Protein AF-A0A2P5X5K8-F1 (afdb_monomer)

InterPro domains:
  IPR001077 O-methyltransferase, C-terminal domain [PF00891] (10-121)
  IPR016461 O-methyltransferase-like [PS51683] (1-124)
  IPR016461 O-methyltransferase-like [PTHR11746] (10-119)
  IPR029063 S-adenosyl-L-methionine-dependent methyltransferase superfamily [G3DSA:3.40.50.150] (10-120)
  IPR029063 S-adenosyl-L-methionine-dependent methyltransferase superfamily [SSF53335] (12-121)

Radius of gyration: 16.13 Å; Cα contacts (8 Å, |Δi|>4): 172; chains: 1; bounding box: 40×28×40 Å

Organism: Gossypium barbadense (NCBI:txid3634)

Nearest PDB structures (foldseek):
  5xoh-assembly1_A-2  TM=8.982E-01  e=1.519E-10  Kitagawia praeruptora
  6i72-assembly1_A  TM=9.078E-01  e=1.943E-10  Fragaria x ananassa
  5cvv-assembly1_B  TM=8.633E-01  e=8.009E-10  Clarkia breweri
  6i5z-assembly2_B  TM=8.939E-01  e=1.740E-08  Papaver somniferum
  1zg3-assembly1_A  TM=7.183E-01  e=7.262E-06  Medicago truncatula

Mean predicted aligned error: 6.7 Å

Secondary structure (DSSP, 8-state):
-EEEEES-HHHHHHHHHH-TTSEEEEEE-HHHHHTPPP-TTEEEEE--TTT-----SEEEESS-S---TTPEEEE--PBPPSS--SSHHHHHHHHHHHHHHHHSTT---B-HHHHHHHHHTT--

pLDDT: mean 82.04, std 10.39, range [49.5, 94.31]

Sequence (124 aa):
MNILQNSNRATFRMIVSKYPTIKGINFDLPHVIENAPTYPGVEHVGGYMFSSVPKRDSIFMKCYEDVPDNGKMIVADSILPDYTDPSLATKVVGLFDCTLWATNHGRKERTEKEFEALATRFEP

Solvent-accessible surface area (backbone atoms only — not comparable to full-atom values): 7518 Å² total; per-residue (Å²): 102,36,40,36,37,52,81,66,66,66,65,50,50,52,51,34,68,76,38,75,81,33,43,33,34,46,41,39,46,49,79,61,44,75,74,50,84,87,53,88,60,49,46,77,44,60,47,50,69,95,79,54,69,86,91,47,54,23,39,44,34,80,68,87,89,83,71,49,101,87,24,48,72,46,74,75,76,78,66,40,68,98,64,92,58,94,49,68,68,53,50,51,49,53,50,51,28,56,48,33,49,74,75,35,85,95,45,67,67,38,35,66,69,57,50,53,54,56,60,56,71,75,57,133

Foldseek 3Di:
DEEEEEDDPPVQLVVCVVPVVYAYEDEYAPVVQVPDDDDPSYDYDHDDVVVHDDDDQEYEYCDADDDHPNHHYHHDDQAQDPDDDPDPSNVVQVVVQVVCVVPPPPDGHYHPVVVVVSVVVPDD

Structure (mmCIF, N/CA/C/O backbone):
data_AF-A0A2P5X5K8-F1
#
_entry.id   AF-A0A2P5X5K8-F1
#
loop_
_atom_site.group_PDB
_atom_site.id
_atom_site.type_symbol
_atom_site.label_atom_id
_atom_site.label_alt_id
_atom_site.label_comp_id
_atom_site.label_asym_id
_atom_site.label_entity_id
_atom_site.label_seq_id
_atom_site.pdbx_PDB_ins_code
_atom_site.Cartn_x
_atom_site.Cartn_y
_atom_site.Cartn_z
_atom_site.occupancy
_atom_site.B_iso_or_equiv
_atom_site.auth_seq_id
_atom_site.auth_comp_id
_atom_site.auth_asym_id
_atom_site.auth_atom_id
_atom_site.pdbx_PDB_model_num
ATOM 1 N N . MET A 1 1 ? -8.793 12.391 10.988 1.00 65.38 1 MET A N 1
ATOM 2 C CA . MET A 1 1 ? -8.215 11.740 9.802 1.00 65.38 1 MET A CA 1
ATOM 3 C C . MET A 1 1 ? -8.189 10.249 10.061 1.00 65.38 1 MET A C 1
ATOM 5 O O . MET A 1 1 ? -7.542 9.823 11.013 1.00 65.38 1 MET A O 1
ATOM 9 N N . ASN A 1 2 ? -8.924 9.483 9.266 1.00 75.00 2 ASN A N 1
ATOM 10 C CA . ASN A 1 2 ? -8.995 8.030 9.356 1.00 75.00 2 ASN A CA 1
ATOM 11 C C . ASN A 1 2 ? -8.321 7.399 8.138 1.00 75.00 2 ASN A C 1
ATOM 13 O O . ASN A 1 2 ? -8.545 7.857 7.017 1.00 75.00 2 ASN A O 1
ATOM 17 N N . ILE A 1 3 ? -7.525 6.353 8.361 1.00 72.50 3 ILE A N 1
ATOM 18 C CA . ILE A 1 3 ? -6.771 5.671 7.301 1.00 72.50 3 ILE A CA 1
ATOM 19 C C . ILE A 1 3 ? -7.142 4.190 7.221 1.00 72.50 3 ILE A C 1
ATOM 21 O O . ILE A 1 3 ? -7.267 3.524 8.247 1.00 72.50 3 ILE A O 1
ATOM 25 N N . LEU A 1 4 ? -7.307 3.676 6.005 1.00 73.62 4 LEU A N 1
ATOM 26 C CA . LEU A 1 4 ? -7.518 2.252 5.724 1.00 73.62 4 LEU A CA 1
ATOM 27 C C . LEU A 1 4 ? -6.218 1.626 5.205 1.00 73.62 4 LEU A C 1
ATOM 29 O O . LEU A 1 4 ? -5.587 2.225 4.343 1.00 73.62 4 LEU A O 1
ATOM 33 N N . GLN A 1 5 ? -5.826 0.442 5.679 1.00 77.00 5 GLN A N 1
ATOM 34 C CA . GLN A 1 5 ? -4.669 -0.301 5.162 1.00 77.00 5 GLN A CA 1
ATOM 35 C C . GLN A 1 5 ? -5.032 -1.748 4.835 1.00 77.00 5 GLN A C 1
ATOM 37 O O . GLN A 1 5 ? -5.727 -2.401 5.608 1.00 77.00 5 GLN A O 1
ATOM 42 N N . ASN A 1 6 ? -4.505 -2.242 3.712 1.00 62.84 6 ASN A N 1
ATOM 43 C CA . ASN A 1 6 ? -4.717 -3.599 3.211 1.00 62.84 6 ASN A CA 1
ATOM 44 C C . ASN A 1 6 ? -3.394 -4.178 2.671 1.00 62.84 6 ASN A C 1
ATOM 46 O O . ASN A 1 6 ? -3.068 -3.961 1.502 1.00 62.84 6 ASN A O 1
ATOM 50 N N . SER A 1 7 ? -2.574 -4.768 3.563 1.00 65.06 7 SER A N 1
ATOM 51 C CA . SER A 1 7 ? -1.365 -5.601 3.296 1.00 65.06 7 SER A CA 1
ATOM 52 C C . SER A 1 7 ? -0.296 -5.505 4.407 1.00 65.06 7 SER A C 1
ATOM 54 O O . SER A 1 7 ? -0.117 -6.440 5.185 1.00 65.06 7 SER A O 1
ATOM 56 N N . ASN A 1 8 ? 0.433 -4.382 4.523 1.00 67.19 8 ASN A N 1
ATOM 57 C CA . ASN A 1 8 ? 1.555 -4.244 5.470 1.00 67.19 8 ASN A CA 1
ATOM 58 C C . ASN A 1 8 ? 1.168 -3.682 6.858 1.00 67.19 8 ASN A C 1
ATOM 60 O O . ASN A 1 8 ? 1.254 -2.476 7.120 1.00 67.19 8 ASN A O 1
ATOM 64 N N . ARG A 1 9 ? 0.820 -4.597 7.776 1.00 71.69 9 ARG A N 1
ATOM 65 C CA . ARG A 1 9 ? 0.449 -4.296 9.173 1.00 71.69 9 ARG A CA 1
ATOM 66 C C . ARG A 1 9 ? 1.542 -3.558 9.961 1.00 71.69 9 ARG A C 1
ATOM 68 O O . ARG A 1 9 ? 1.225 -2.759 10.840 1.00 71.69 9 ARG A O 1
ATOM 75 N N . ALA A 1 10 ? 2.823 -3.788 9.657 1.00 79.19 10 ALA A N 1
ATOM 76 C CA . ALA A 1 10 ? 3.933 -3.178 10.394 1.00 79.19 10 ALA A CA 1
ATOM 77 C C . ALA A 1 10 ? 4.078 -1.681 10.080 1.00 79.19 10 ALA A C 1
ATOM 79 O O . ALA A 1 10 ? 4.137 -0.862 11.000 1.00 79.19 10 ALA A O 1
ATOM 80 N N . THR A 1 11 ? 4.062 -1.311 8.796 1.00 77.50 11 THR A N 1
ATOM 81 C CA . THR A 1 11 ? 4.102 0.098 8.368 1.00 77.50 11 THR A CA 1
ATOM 82 C C . THR A 1 11 ? 2.909 0.868 8.920 1.00 77.50 11 THR A C 1
ATOM 84 O O . THR A 1 11 ? 3.056 1.962 9.460 1.00 77.50 11 THR A O 1
ATOM 87 N N . PHE A 1 12 ? 1.723 0.275 8.854 1.00 81.31 12 PHE A N 1
ATOM 88 C CA . PHE A 1 12 ? 0.513 0.898 9.367 1.00 81.31 12 PHE A CA 1
ATOM 89 C C . PHE A 1 12 ? 0.541 1.136 10.871 1.00 81.31 12 PHE A C 1
ATOM 91 O O . PHE A 1 12 ? 0.231 2.234 11.335 1.00 81.31 12 PHE A O 1
ATOM 98 N N . ARG A 1 13 ? 0.995 0.136 11.635 1.00 84.50 13 ARG A N 1
ATOM 99 C CA . ARG A 1 13 ? 1.215 0.274 13.074 1.00 84.50 13 ARG A CA 1
ATOM 100 C C . ARG A 1 13 ? 2.144 1.447 13.374 1.00 84.50 13 ARG A C 1
ATOM 102 O O . ARG A 1 13 ? 1.869 2.201 14.306 1.00 84.50 13 ARG A O 1
ATOM 109 N N . MET A 1 14 ? 3.224 1.620 12.607 1.00 86.44 14 MET A N 1
ATOM 110 C CA . MET A 1 14 ? 4.135 2.755 12.785 1.00 86.44 14 MET A CA 1
ATOM 111 C C . MET A 1 14 ? 3.431 4.095 12.556 1.00 86.44 14 MET A C 1
ATOM 113 O O . MET A 1 14 ? 3.629 5.013 13.349 1.00 86.44 14 MET A O 1
ATOM 117 N N . ILE A 1 15 ? 2.590 4.204 11.521 1.00 87.00 15 ILE A N 1
ATOM 118 C CA . ILE A 1 15 ? 1.827 5.428 11.232 1.00 87.00 15 ILE A CA 1
ATOM 119 C C . ILE A 1 15 ? 0.891 5.759 12.401 1.00 87.00 15 ILE A C 1
ATOM 121 O O . ILE A 1 15 ? 0.979 6.852 12.957 1.00 87.00 15 ILE A O 1
ATOM 125 N N . VAL A 1 16 ? 0.046 4.815 12.825 1.00 89.00 16 VAL A N 1
ATOM 126 C CA . VAL A 1 16 ? -0.932 5.047 13.907 1.00 89.00 16 VAL A CA 1
ATOM 127 C C . VAL A 1 16 ? -0.237 5.335 15.244 1.00 89.00 16 VAL A C 1
ATOM 129 O O . VAL A 1 16 ? -0.680 6.195 16.000 1.00 89.00 16 VAL A O 1
ATOM 132 N N . SER A 1 17 ? 0.902 4.687 15.513 1.00 89.94 17 SER A N 1
ATOM 133 C CA . SER A 1 17 ? 1.687 4.935 16.732 1.00 89.94 17 SER A CA 1
ATOM 134 C C . SER A 1 17 ? 2.332 6.324 16.741 1.00 89.94 17 SER A C 1
ATOM 136 O O . SER A 1 17 ? 2.390 6.971 17.783 1.00 89.94 17 SER A O 1
ATOM 138 N N . LYS A 1 18 ? 2.829 6.788 15.586 1.00 92.56 18 LYS A N 1
ATOM 139 C CA . LYS A 1 18 ? 3.472 8.103 15.447 1.00 92.56 18 LYS A CA 1
ATOM 140 C C . LYS A 1 18 ? 2.464 9.253 15.451 1.00 92.56 18 LYS A C 1
ATOM 142 O O . LYS A 1 18 ? 2.805 10.350 15.886 1.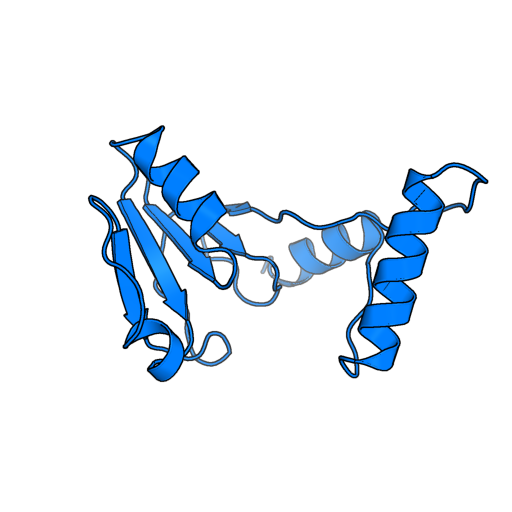00 92.56 18 LYS A O 1
ATOM 147 N N . TYR A 1 19 ? 1.238 9.005 14.992 1.00 90.88 19 TYR A N 1
ATOM 148 C CA . TYR A 1 19 ? 0.171 9.999 14.900 1.00 90.88 19 TYR A CA 1
ATOM 149 C C . TYR A 1 19 ? -1.082 9.525 15.658 1.00 90.88 19 TYR A C 1
ATOM 151 O O . TYR A 1 19 ? -2.045 9.088 15.032 1.00 90.88 19 TYR A O 1
ATOM 159 N N . PRO A 1 20 ? -1.126 9.646 17.000 1.00 88.75 20 PRO A N 1
ATOM 160 C CA . PRO A 1 20 ? -2.210 9.086 17.823 1.00 88.75 20 PRO A CA 1
ATOM 161 C C . PRO A 1 20 ? -3.606 9.675 17.556 1.00 88.75 20 PRO A C 1
ATOM 163 O O . PRO A 1 20 ? -4.620 9.112 17.972 1.00 88.75 20 PRO A O 1
ATOM 166 N N . THR A 1 21 ? -3.667 10.832 16.889 1.00 90.62 21 THR A N 1
ATOM 167 C CA . THR A 1 21 ? -4.912 11.475 16.442 1.00 90.62 21 THR A CA 1
ATOM 168 C C . THR A 1 21 ? -5.533 10.785 15.226 1.00 90.62 21 THR A C 1
ATOM 170 O O . THR A 1 21 ? -6.710 11.004 14.937 1.00 90.62 21 THR A O 1
ATOM 173 N N . ILE A 1 22 ? -4.768 9.950 14.520 1.00 88.75 22 ILE A N 1
ATOM 174 C CA . ILE A 1 22 ? -5.250 9.135 13.411 1.00 88.75 22 ILE A CA 1
ATOM 175 C C . ILE A 1 22 ? -5.887 7.862 13.970 1.00 88.75 22 ILE A C 1
ATOM 177 O O . ILE A 1 22 ? -5.294 7.169 14.797 1.00 88.75 22 ILE A O 1
ATOM 181 N N . LYS A 1 23 ? -7.091 7.530 13.496 1.00 87.38 23 LYS A N 1
ATOM 182 C CA . LYS A 1 23 ? -7.695 6.212 13.728 1.00 87.38 23 LYS A CA 1
ATOM 183 C C . LYS A 1 23 ? -7.475 5.342 12.500 1.00 87.38 23 LYS A C 1
ATOM 185 O O . LYS A 1 23 ? -7.779 5.744 11.376 1.00 87.38 23 LYS A O 1
ATOM 190 N N . GLY A 1 24 ? -6.897 4.171 12.721 1.00 88.88 24 GLY A N 1
ATOM 191 C CA . GLY A 1 24 ? -6.587 3.226 11.664 1.00 88.88 24 GLY A CA 1
ATOM 192 C C . GLY A 1 24 ? -7.646 2.138 11.545 1.00 88.88 24 GLY A C 1
ATOM 193 O O . GLY A 1 24 ? -8.092 1.609 12.556 1.00 88.88 24 GLY A O 1
ATOM 194 N N . ILE A 1 25 ? -7.990 1.753 10.317 1.00 89.50 25 ILE A N 1
ATOM 195 C CA . ILE A 1 25 ? -8.634 0.475 10.022 1.00 89.50 25 ILE A CA 1
ATOM 196 C C . ILE A 1 25 ? -7.675 -0.424 9.256 1.00 89.50 25 ILE A C 1
ATOM 198 O O . ILE A 1 25 ? -7.226 -0.081 8.164 1.00 89.50 25 ILE A O 1
ATOM 202 N N . ASN A 1 26 ? -7.395 -1.594 9.816 1.00 87.94 26 ASN A N 1
ATOM 203 C CA . ASN A 1 26 ? -6.733 -2.671 9.101 1.00 87.94 26 ASN A CA 1
ATOM 204 C C . ASN A 1 26 ? -7.804 -3.572 8.476 1.00 87.94 26 ASN A C 1
ATOM 206 O O . ASN A 1 26 ? -8.492 -4.301 9.197 1.00 87.94 26 ASN A O 1
ATOM 210 N N . PHE A 1 27 ? -7.928 -3.513 7.153 1.00 87.44 27 PHE A N 1
ATOM 211 C CA . PHE A 1 27 ? -8.931 -4.235 6.378 1.00 87.44 27 PHE A CA 1
ATOM 212 C C . PHE A 1 27 ? -8.278 -5.286 5.493 1.00 87.44 27 PHE A C 1
ATOM 214 O O . PHE A 1 27 ? -7.390 -4.972 4.706 1.00 87.44 27 PHE A O 1
ATOM 221 N N . ASP A 1 28 ? -8.717 -6.529 5.645 1.00 87.31 28 ASP A N 1
ATOM 222 C CA . ASP A 1 28 ? -8.178 -7.687 4.934 1.00 87.31 28 ASP A CA 1
ATOM 223 C C . ASP A 1 28 ? -9.240 -8.800 4.904 1.00 87.31 28 ASP A C 1
ATOM 225 O O . ASP A 1 28 ? -10.334 -8.649 5.459 1.00 87.31 28 ASP A O 1
ATOM 229 N N . LEU A 1 29 ? -8.927 -9.938 4.287 1.00 89.56 29 LEU A N 1
ATOM 230 C CA . LEU A 1 29 ? -9.808 -11.101 4.284 1.00 89.56 29 LEU A CA 1
ATOM 231 C C . LEU A 1 29 ? -10.132 -11.544 5.724 1.00 89.56 29 LEU A C 1
ATOM 233 O O . LEU A 1 29 ? -9.249 -11.511 6.586 1.00 89.56 29 LEU A O 1
ATOM 237 N N . PRO A 1 30 ? -11.360 -12.026 6.008 1.00 92.75 30 PRO A N 1
ATOM 238 C CA . PRO A 1 30 ? -11.768 -12.393 7.367 1.00 92.75 30 PRO A CA 1
ATOM 239 C C . PRO A 1 30 ? -10.787 -13.327 8.095 1.00 92.75 30 PRO A C 1
ATOM 241 O O . PRO A 1 30 ? -10.434 -13.068 9.241 1.00 92.75 30 PRO A O 1
ATOM 244 N N . HIS A 1 31 ? -10.257 -14.342 7.406 1.00 90.88 31 HIS A N 1
ATOM 245 C CA . HIS A 1 31 ? -9.286 -15.285 7.979 1.00 90.88 31 HIS A CA 1
ATOM 246 C C . HIS A 1 31 ? -7.908 -14.654 8.281 1.00 90.88 31 HIS A C 1
ATOM 248 O O . HIS A 1 31 ? -7.172 -15.128 9.147 1.00 90.88 31 HIS A O 1
ATOM 254 N N . VAL A 1 32 ? -7.540 -13.575 7.578 1.00 89.31 32 VAL A N 1
ATOM 255 C CA . VAL A 1 32 ? -6.307 -12.806 7.828 1.00 89.31 32 VAL A CA 1
ATOM 256 C C . VAL A 1 32 ? -6.475 -11.907 9.055 1.00 89.31 32 VAL A C 1
ATOM 258 O O . VAL A 1 32 ? -5.517 -11.696 9.811 1.00 89.31 32 VAL A O 1
ATOM 261 N N . ILE A 1 33 ? -7.688 -11.383 9.248 1.00 90.31 33 ILE A N 1
ATOM 262 C CA . ILE A 1 33 ? -8.078 -10.544 10.384 1.00 90.31 33 ILE A CA 1
ATOM 263 C C . ILE A 1 33 ? -8.219 -11.345 11.675 1.00 90.31 33 ILE A C 1
ATOM 265 O O . ILE A 1 33 ? -7.778 -10.869 12.715 1.00 90.31 33 ILE A O 1
ATOM 269 N N . GLU A 1 34 ? -8.773 -12.552 11.613 1.00 90.75 34 GLU A N 1
ATOM 270 C CA . GLU A 1 34 ? -8.979 -13.417 12.782 1.00 90.75 34 GLU A CA 1
ATOM 271 C C . GLU A 1 34 ? -7.696 -13.621 13.604 1.00 90.75 34 GLU A C 1
ATOM 273 O O . GLU A 1 34 ? -7.720 -13.600 14.831 1.00 90.75 34 GLU A O 1
ATOM 278 N N . ASN A 1 35 ? -6.556 -13.727 12.919 1.00 87.94 35 ASN A N 1
ATOM 279 C CA . ASN A 1 35 ? -5.243 -13.931 13.530 1.00 87.94 35 ASN A CA 1
ATOM 280 C C . ASN A 1 35 ? -4.427 -12.630 13.660 1.00 87.94 35 ASN A C 1
ATOM 282 O O . ASN A 1 35 ? -3.209 -12.666 13.854 1.00 87.94 35 ASN A O 1
ATOM 286 N N . ALA A 1 36 ? -5.058 -11.465 13.485 1.00 86.62 36 ALA A N 1
ATOM 287 C CA . ALA A 1 36 ? -4.367 -10.187 13.540 1.00 86.62 36 ALA A CA 1
ATOM 288 C C . ALA A 1 36 ? -4.024 -9.793 14.988 1.00 86.62 36 ALA A C 1
ATOM 290 O O . ALA A 1 36 ? -4.895 -9.815 15.855 1.00 86.62 36 ALA A O 1
ATOM 291 N N . PRO A 1 37 ? -2.784 -9.358 15.264 1.00 87.94 37 PRO A N 1
ATOM 292 C CA . PRO A 1 37 ? -2.449 -8.753 16.548 1.00 87.94 37 PRO A CA 1
ATOM 293 C C . PRO A 1 37 ? -3.160 -7.405 16.726 1.00 87.94 37 PRO A C 1
ATOM 295 O O . PRO A 1 37 ? -3.186 -6.587 15.807 1.00 87.94 37 PRO A O 1
ATOM 298 N N . THR A 1 38 ? -3.657 -7.154 17.936 1.00 88.75 38 THR A N 1
ATOM 299 C CA . THR A 1 38 ? -4.337 -5.903 18.292 1.00 88.75 38 THR A CA 1
ATOM 300 C C . THR A 1 38 ? -3.347 -4.766 18.539 1.00 88.75 38 THR A C 1
ATOM 302 O O . THR A 1 38 ? -2.326 -4.945 19.209 1.00 88.75 38 THR A O 1
ATOM 305 N N . TYR A 1 39 ? -3.689 -3.561 18.076 1.00 84.38 39 TYR A N 1
ATOM 306 C CA . TYR A 1 39 ? -2.922 -2.341 18.332 1.00 84.38 39 TYR A CA 1
ATOM 307 C C . TYR A 1 39 ? -3.825 -1.198 18.825 1.00 84.38 39 TYR A C 1
ATOM 309 O O . TYR A 1 39 ? -4.935 -1.037 18.315 1.00 84.38 39 TYR A O 1
ATOM 317 N N . PRO A 1 40 ? -3.370 -0.354 19.773 1.00 88.56 40 PRO A N 1
ATOM 318 C CA . PRO A 1 40 ? -4.115 0.840 20.162 1.00 88.56 40 PRO A CA 1
ATOM 319 C C . PRO A 1 40 ? -4.383 1.758 18.963 1.00 88.56 40 PRO A C 1
ATOM 321 O O . PRO A 1 40 ? -3.479 2.055 18.185 1.00 88.56 40 PRO A O 1
ATOM 324 N N . GLY A 1 41 ? -5.627 2.222 18.826 1.00 87.62 41 GLY A N 1
ATOM 325 C CA . GLY A 1 41 ? -6.029 3.108 17.728 1.00 87.62 41 GLY A CA 1
ATOM 326 C C . GLY A 1 41 ? -6.252 2.414 16.379 1.00 87.62 41 GLY A C 1
ATOM 327 O O . GLY A 1 41 ? -6.511 3.121 15.405 1.00 87.62 41 GLY A O 1
ATOM 328 N N . VAL A 1 42 ? -6.184 1.076 16.327 1.00 89.69 42 VAL A N 1
ATOM 329 C CA . VAL A 1 42 ? -6.479 0.262 15.138 1.00 89.69 42 VAL A CA 1
ATOM 330 C C . VAL A 1 42 ? -7.745 -0.569 15.347 1.00 89.69 42 VAL A C 1
ATOM 332 O O . VAL A 1 42 ? -7.861 -1.304 16.323 1.00 89.69 42 VAL A O 1
ATOM 335 N N . GLU A 1 43 ? -8.672 -0.475 14.400 1.00 91.56 43 GLU A N 1
ATOM 336 C CA . GLU A 1 43 ? -9.827 -1.361 14.253 1.00 91.56 43 GLU A CA 1
ATOM 337 C C . GLU A 1 43 ? -9.534 -2.403 13.165 1.00 91.56 43 GLU A C 1
ATOM 339 O O . GLU A 1 43 ? -9.031 -2.062 12.092 1.00 91.56 43 GLU A O 1
ATOM 344 N N . HIS A 1 44 ? -9.838 -3.674 13.421 1.00 90.38 44 HIS A N 1
ATOM 345 C CA . HIS A 1 44 ? -9.691 -4.731 12.424 1.00 90.38 44 HIS A CA 1
ATOM 346 C C . HIS A 1 44 ? -11.048 -5.060 11.808 1.00 90.38 44 HIS A C 1
ATOM 348 O O . HIS A 1 44 ? -11.991 -5.383 12.526 1.00 90.38 44 HIS A O 1
ATOM 354 N N . VAL A 1 45 ? -11.137 -5.001 10.480 1.00 91.50 45 VAL A N 1
ATOM 355 C CA . VAL A 1 45 ? -12.384 -5.243 9.745 1.00 91.50 45 VAL A CA 1
ATOM 356 C C . VAL A 1 45 ? -12.129 -6.294 8.674 1.00 91.50 45 VAL A C 1
ATOM 358 O O . VAL A 1 45 ? -11.288 -6.105 7.801 1.00 91.50 45 VAL A O 1
ATOM 361 N N . GLY A 1 46 ? -12.846 -7.414 8.748 1.00 90.81 46 GLY A N 1
ATOM 362 C CA . GLY A 1 46 ? -12.801 -8.459 7.728 1.00 90.81 46 GLY A CA 1
ATOM 363 C C . GLY A 1 46 ? -13.691 -8.119 6.537 1.00 90.81 46 GLY A C 1
ATOM 364 O O . GLY A 1 46 ? -14.829 -7.690 6.720 1.00 90.81 46 GLY A O 1
ATOM 365 N N . GLY A 1 47 ? -13.209 -8.351 5.320 1.00 89.81 47 GLY A N 1
ATOM 366 C CA . GLY A 1 47 ? -14.019 -8.221 4.114 1.00 89.81 47 GLY A CA 1
ATOM 367 C C . GLY A 1 47 ? -13.247 -8.521 2.838 1.00 89.81 47 GLY A C 1
ATOM 368 O O . GLY A 1 47 ? -12.114 -8.995 2.870 1.00 89.81 47 GLY A O 1
ATOM 369 N N . TYR A 1 48 ? -13.884 -8.265 1.700 1.00 86.56 48 TYR A N 1
ATOM 370 C CA . TYR A 1 48 ? -13.284 -8.455 0.386 1.00 86.56 48 TYR A CA 1
ATOM 371 C C . TYR A 1 48 ? -13.270 -7.125 -0.362 1.00 86.56 48 TYR A C 1
ATOM 373 O O . TYR A 1 48 ? -14.327 -6.563 -0.646 1.00 86.56 48 TYR A O 1
ATOM 381 N N . MET A 1 49 ? -12.068 -6.619 -0.657 1.00 81.5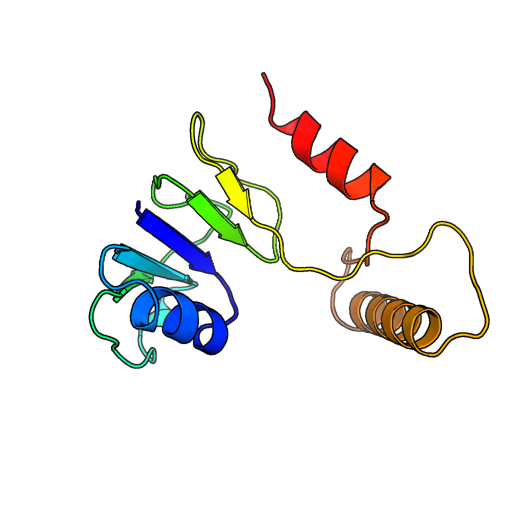6 49 MET A N 1
ATOM 382 C CA . MET A 1 49 ? -11.889 -5.275 -1.222 1.00 81.56 49 MET A CA 1
ATOM 383 C C . MET A 1 49 ? -12.607 -5.093 -2.560 1.00 81.56 49 MET A C 1
ATOM 385 O O . MET A 1 49 ? -13.181 -4.046 -2.781 1.00 81.56 49 MET A O 1
ATOM 389 N N . PHE A 1 50 ? -12.675 -6.137 -3.389 1.00 77.19 50 PHE A N 1
ATOM 390 C CA . PHE A 1 50 ? -13.350 -6.080 -4.690 1.00 77.19 50 PHE A CA 1
ATOM 391 C C . PHE A 1 50 ? -14.884 -6.089 -4.591 1.00 77.19 50 PHE A C 1
ATOM 393 O O . PHE A 1 50 ? -15.569 -6.016 -5.606 1.00 77.19 50 PHE A O 1
ATOM 400 N N . SER A 1 51 ? -15.441 -6.244 -3.388 1.00 82.81 51 SER A N 1
ATOM 401 C CA . SER A 1 51 ? -16.876 -6.074 -3.148 1.00 82.81 51 SER A CA 1
ATOM 402 C C . SER A 1 51 ? -17.180 -4.726 -2.513 1.00 82.81 51 SER A C 1
ATOM 404 O O . SER A 1 51 ? -18.111 -4.048 -2.935 1.00 82.81 51 SER A O 1
ATOM 406 N N . SER A 1 52 ? -16.435 -4.356 -1.471 1.00 79.88 52 SER A N 1
ATOM 407 C CA . SER A 1 52 ? -16.601 -3.068 -0.805 1.00 79.88 52 SER A CA 1
ATOM 408 C C . SER A 1 52 ? -15.426 -2.765 0.113 1.00 79.88 52 SER A C 1
ATOM 410 O O . SER A 1 52 ? -14.986 -3.641 0.866 1.00 79.88 52 SER A O 1
ATOM 412 N N . VAL A 1 53 ? -15.030 -1.496 0.166 1.00 80.44 53 VAL A N 1
ATOM 413 C CA . VAL A 1 53 ? -14.109 -0.962 1.173 1.00 80.44 53 VAL A CA 1
ATOM 414 C C . VAL A 1 53 ? -14.841 -0.073 2.193 1.00 80.44 53 VAL A C 1
ATOM 416 O O . VAL A 1 53 ? -15.771 0.656 1.836 1.00 80.44 53 VAL A O 1
ATOM 419 N N . PRO A 1 54 ? -14.450 -0.078 3.483 1.00 82.50 54 PRO A N 1
ATOM 420 C CA . PRO A 1 54 ? -14.986 0.869 4.460 1.00 82.50 54 PRO A CA 1
ATOM 421 C C . PRO A 1 54 ? -14.682 2.328 4.072 1.00 82.50 54 PRO A C 1
ATOM 423 O O . PRO A 1 54 ? -13.532 2.674 3.805 1.00 82.50 54 PRO A O 1
ATOM 426 N N . LYS A 1 55 ? -15.688 3.215 4.106 1.00 78.06 55 LYS A N 1
ATOM 427 C CA . LYS A 1 55 ? -15.527 4.650 3.778 1.00 78.06 55 LYS A CA 1
ATOM 428 C C . LYS A 1 55 ? -14.554 5.350 4.727 1.00 78.06 55 LYS A C 1
ATOM 430 O O . LYS A 1 55 ? -14.811 5.353 5.927 1.00 78.06 55 LYS A O 1
ATOM 435 N N . ARG A 1 56 ? -13.497 6.008 4.243 1.00 76.06 56 ARG A N 1
ATOM 436 C CA . ARG A 1 56 ? -12.524 6.736 5.090 1.00 76.06 56 ARG A CA 1
ATOM 437 C C . ARG A 1 56 ? -11.972 7.982 4.392 1.00 76.06 56 ARG A C 1
ATOM 439 O O . ARG A 1 56 ? -12.124 8.135 3.185 1.00 76.06 56 ARG A O 1
ATOM 446 N N . ASP A 1 57 ? -11.311 8.841 5.170 1.00 73.94 57 ASP A N 1
ATOM 447 C CA . ASP A 1 57 ? -10.703 10.087 4.678 1.00 73.94 57 ASP A CA 1
ATOM 448 C C . ASP A 1 57 ? -9.504 9.806 3.762 1.00 73.94 57 ASP A C 1
ATOM 450 O O . ASP A 1 57 ? -9.162 10.596 2.881 1.00 73.94 57 ASP A O 1
ATOM 454 N N . SER A 1 58 ? -8.795 8.701 3.996 1.00 70.19 58 SER A N 1
ATOM 455 C CA . SER A 1 58 ? -7.709 8.258 3.128 1.00 70.19 58 SER A CA 1
ATOM 456 C C . SER A 1 58 ? -7.569 6.739 3.133 1.00 70.19 58 SER A C 1
ATOM 458 O O . SER A 1 58 ? -7.813 6.081 4.147 1.00 70.19 58 SER A O 1
ATOM 460 N N . ILE A 1 59 ? -7.141 6.182 2.005 1.00 71.44 59 ILE A N 1
ATOM 461 C CA . ILE A 1 59 ? -6.846 4.755 1.854 1.00 71.44 59 ILE A CA 1
ATOM 462 C C . ILE A 1 59 ? -5.362 4.607 1.518 1.00 71.44 59 ILE A C 1
ATOM 464 O O . ILE A 1 59 ? -4.878 5.186 0.552 1.00 71.44 59 ILE A O 1
ATOM 468 N N . PHE A 1 60 ? -4.638 3.835 2.323 1.00 69.25 60 PHE A N 1
ATOM 469 C CA . PHE A 1 60 ? -3.257 3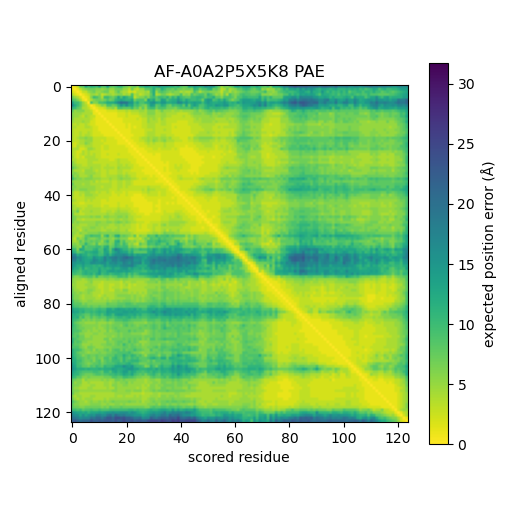.432 2.087 1.00 69.25 60 PHE A CA 1
ATOM 470 C C . PHE A 1 60 ? -3.245 2.022 1.486 1.00 69.25 60 PHE A C 1
ATOM 472 O O . PHE A 1 60 ? -3.460 1.031 2.191 1.00 69.25 60 PHE A O 1
ATOM 479 N N . MET A 1 61 ? -3.026 1.918 0.176 1.00 67.88 61 MET A N 1
ATOM 480 C CA . MET A 1 61 ? -3.188 0.659 -0.555 1.00 67.88 61 MET A CA 1
ATOM 481 C C . MET A 1 61 ? -1.967 0.356 -1.422 1.00 67.88 61 MET A C 1
ATOM 483 O O . MET A 1 61 ? -1.368 1.250 -2.011 1.00 67.88 61 MET A O 1
ATOM 487 N N . LYS A 1 62 ? -1.631 -0.936 -1.516 1.00 61.31 62 LYS A N 1
ATOM 488 C CA . LYS A 1 62 ? -0.707 -1.482 -2.529 1.00 61.31 62 LYS A CA 1
ATOM 489 C C . LYS A 1 62 ? -1.459 -2.075 -3.741 1.00 61.31 62 LYS A C 1
ATOM 491 O O . LYS A 1 62 ? -0.898 -2.715 -4.615 1.00 61.31 62 LYS A O 1
ATOM 496 N N . CYS A 1 63 ? -2.778 -1.953 -3.755 1.00 58.75 63 CYS A N 1
ATOM 497 C CA . CYS A 1 63 ? -3.665 -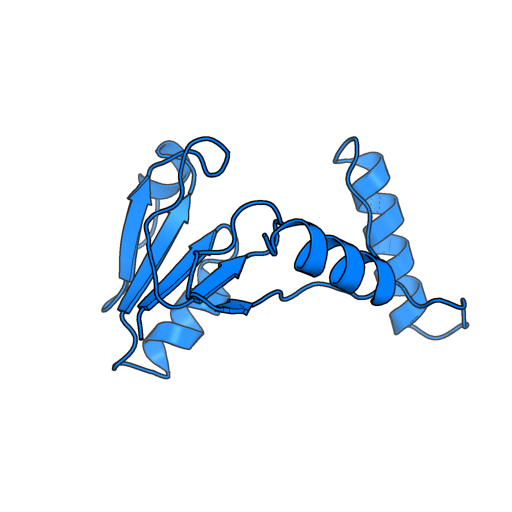2.405 -4.825 1.00 58.75 63 CYS A CA 1
ATOM 498 C C . CYS A 1 63 ? -4.496 -1.201 -5.265 1.00 58.75 63 CYS A C 1
ATOM 500 O O . CYS A 1 63 ? -4.607 -0.242 -4.510 1.00 58.75 63 CYS A O 1
ATOM 502 N N . TYR A 1 64 ? -5.030 -1.226 -6.476 1.00 60.12 64 TYR A N 1
ATOM 503 C CA . TYR A 1 64 ? -5.687 -0.088 -7.113 1.00 60.12 64 TYR A CA 1
ATOM 504 C C . TYR A 1 64 ? -7.030 -0.590 -7.566 1.00 60.12 64 TYR A C 1
ATOM 506 O O . TYR A 1 64 ? -7.019 -1.501 -8.378 1.00 60.12 64 TYR A O 1
ATOM 514 N N . GLU A 1 65 ? -8.125 -0.066 -7.018 1.00 56.84 65 GLU A N 1
ATOM 515 C CA . GLU A 1 65 ? -9.458 -0.208 -7.624 1.00 56.84 65 GLU A CA 1
ATOM 516 C C . GLU A 1 65 ? -10.549 0.585 -6.884 1.00 56.84 65 GLU A C 1
ATOM 518 O O . GLU A 1 65 ? -11.536 0.917 -7.522 1.00 56.84 65 GLU A O 1
ATOM 523 N N . ASP A 1 66 ? -10.338 1.002 -5.625 1.00 58.59 66 ASP A N 1
ATOM 524 C CA . ASP A 1 66 ? -11.305 1.835 -4.888 1.00 58.59 66 ASP A CA 1
ATOM 525 C C . ASP A 1 66 ? -10.672 3.108 -4.299 1.00 58.59 66 ASP A C 1
ATOM 527 O O . ASP A 1 66 ? -9.932 3.062 -3.308 1.00 58.59 66 ASP A O 1
ATOM 531 N N . VAL A 1 67 ? -10.998 4.263 -4.889 1.00 60.91 67 VAL A N 1
ATOM 532 C CA . VAL A 1 67 ? -10.731 5.596 -4.323 1.00 60.91 67 VAL A CA 1
ATOM 533 C C . VAL A 1 67 ? -12.041 6.125 -3.720 1.00 60.91 67 VAL A C 1
ATOM 535 O O . VAL A 1 67 ? -13.061 6.090 -4.402 1.00 60.91 67 VAL A O 1
ATOM 538 N N . PRO A 1 68 ? -12.081 6.608 -2.462 1.00 62.72 68 PRO A N 1
ATOM 539 C CA . PRO A 1 68 ? -13.304 7.185 -1.904 1.00 62.72 68 PRO A CA 1
ATOM 540 C C . PRO A 1 68 ? -13.654 8.507 -2.599 1.00 62.72 68 PRO A C 1
ATOM 542 O O . PRO A 1 68 ? -12.756 9.322 -2.790 1.00 62.72 68 PRO A O 1
ATOM 545 N N . ASP A 1 69 ? -14.947 8.784 -2.810 1.00 65.75 69 ASP A N 1
ATOM 546 C CA . ASP A 1 69 ? -15.486 9.985 -3.492 1.00 65.75 69 ASP A CA 1
ATOM 547 C C . ASP A 1 69 ? -14.978 11.353 -2.971 1.00 65.75 69 ASP A C 1
ATOM 549 O O . ASP A 1 69 ? -15.218 12.378 -3.596 1.00 65.75 69 ASP A O 1
ATOM 553 N N . ASN A 1 70 ? -14.303 11.398 -1.815 1.00 66.81 70 ASN A N 1
ATOM 554 C CA . ASN A 1 70 ? -13.655 12.590 -1.239 1.00 66.81 70 ASN A CA 1
ATOM 555 C C . ASN A 1 70 ? -12.368 12.256 -0.453 1.00 66.81 70 ASN A C 1
ATOM 557 O O . ASN A 1 70 ? -11.891 13.054 0.358 1.00 66.81 70 ASN A O 1
ATOM 561 N N . GLY A 1 71 ? -11.849 11.038 -0.615 1.00 70.12 71 GLY A N 1
ATOM 562 C CA . GLY A 1 71 ? -10.705 10.538 0.134 1.00 70.12 71 GLY A CA 1
ATOM 563 C C . GLY A 1 71 ? -9.428 10.573 -0.692 1.00 70.12 71 GLY A C 1
ATOM 564 O O . GLY A 1 71 ? -9.455 10.466 -1.912 1.00 70.12 71 GLY A O 1
ATOM 565 N N . LYS A 1 72 ? -8.278 10.686 -0.027 1.00 77.88 72 LYS A N 1
ATOM 566 C CA . LYS A 1 72 ? -6.979 10.567 -0.705 1.00 77.88 72 LYS A CA 1
ATOM 567 C C . LYS A 1 72 ? -6.529 9.112 -0.737 1.00 77.88 72 LYS A C 1
ATOM 569 O O . LYS A 1 72 ? -6.463 8.465 0.309 1.00 77.88 72 LYS A O 1
ATOM 574 N N . MET A 1 73 ? -6.162 8.612 -1.910 1.00 78.38 73 MET A N 1
ATOM 575 C CA . MET A 1 73 ? -5.440 7.348 -2.023 1.00 78.38 73 MET A CA 1
ATOM 576 C C . MET A 1 73 ? -3.937 7.609 -1.901 1.00 78.38 73 MET A C 1
ATOM 578 O O . MET A 1 73 ? -3.382 8.453 -2.599 1.00 78.38 73 MET A O 1
ATOM 582 N N . ILE A 1 74 ? -3.281 6.901 -0.986 1.00 80.50 74 ILE A N 1
ATOM 583 C CA . ILE A 1 74 ? -1.831 6.924 -0.809 1.00 80.50 74 ILE A CA 1
ATOM 584 C C . ILE A 1 74 ? -1.300 5.573 -1.266 1.00 80.50 74 ILE A C 1
ATOM 586 O O . ILE A 1 74 ? -1.649 4.530 -0.710 1.00 80.50 74 ILE A O 1
ATOM 590 N N . VAL A 1 75 ? -0.435 5.622 -2.269 1.00 80.62 75 VAL A N 1
ATOM 591 C CA . VAL A 1 75 ? 0.193 4.457 -2.877 1.00 80.62 75 VAL A CA 1
ATOM 592 C C . VAL A 1 75 ? 1.665 4.464 -2.507 1.00 80.62 75 VAL A C 1
ATOM 594 O O . VAL A 1 75 ? 2.353 5.462 -2.703 1.00 80.62 75 VAL A O 1
ATOM 597 N N . ALA A 1 76 ? 2.141 3.348 -1.971 1.00 81.94 76 ALA A N 1
ATOM 598 C CA . ALA A 1 76 ? 3.557 3.121 -1.725 1.00 81.94 76 ALA A CA 1
ATOM 599 C C . ALA A 1 76 ? 3.990 1.900 -2.533 1.00 81.94 76 ALA A C 1
ATOM 601 O O . ALA A 1 76 ? 3.871 0.767 -2.060 1.00 81.94 76 ALA A O 1
ATOM 602 N N . ASP A 1 77 ? 4.454 2.147 -3.754 1.00 83.94 77 ASP A N 1
ATOM 603 C CA . ASP A 1 77 ? 4.950 1.107 -4.650 1.00 83.94 77 ASP A CA 1
ATOM 604 C C . ASP A 1 77 ? 6.205 1.559 -5.401 1.00 83.94 77 ASP A C 1
ATOM 606 O O . ASP A 1 77 ? 6.584 2.733 -5.348 1.00 83.94 77 ASP A O 1
ATOM 610 N N . SER A 1 78 ? 6.867 0.610 -6.060 1.00 88.38 78 SER A N 1
ATOM 611 C CA . SER A 1 78 ? 7.993 0.926 -6.937 1.00 88.38 78 SER A CA 1
ATOM 612 C C . SER A 1 78 ? 7.498 1.597 -8.218 1.00 88.38 78 SER A C 1
ATOM 614 O O . SER A 1 78 ? 6.415 1.300 -8.716 1.00 88.38 78 SER A O 1
ATOM 616 N N . ILE A 1 79 ? 8.314 2.495 -8.767 1.00 90.25 79 ILE A N 1
ATOM 617 C CA . ILE A 1 79 ? 8.088 3.070 -10.093 1.00 90.25 79 ILE A CA 1
ATOM 618 C C . ILE A 1 79 ? 9.035 2.379 -11.066 1.00 90.25 79 ILE A C 1
ATOM 620 O O . ILE A 1 79 ? 10.254 2.412 -10.876 1.00 90.25 79 ILE A O 1
ATOM 624 N N . LEU A 1 80 ? 8.475 1.767 -12.107 1.00 91.00 80 LEU A N 1
ATOM 625 C CA . LEU A 1 80 ? 9.247 1.267 -13.236 1.00 91.00 80 LEU A CA 1
ATOM 626 C C . LEU A 1 80 ? 9.746 2.472 -14.051 1.00 91.00 80 LEU A C 1
ATOM 628 O O . LEU A 1 80 ? 8.923 3.261 -14.522 1.00 91.00 80 LEU A O 1
ATOM 632 N N . PRO A 1 81 ? 11.067 2.665 -14.201 1.00 89.56 81 PRO A N 1
ATOM 633 C CA . PRO A 1 81 ? 11.586 3.805 -14.940 1.00 89.56 81 PRO A CA 1
ATOM 634 C C . PRO A 1 81 ? 11.299 3.662 -16.441 1.00 89.56 81 PRO A C 1
ATOM 636 O O . PRO A 1 81 ? 11.389 2.571 -17.001 1.00 89.56 81 PRO A O 1
ATOM 639 N N . ASP A 1 82 ? 11.022 4.789 -17.105 1.00 88.12 82 ASP A N 1
ATOM 640 C CA . ASP A 1 82 ? 10.775 4.850 -18.558 1.00 88.12 82 ASP A CA 1
ATOM 641 C C . ASP A 1 82 ? 12.013 4.448 -19.391 1.00 88.12 82 ASP A C 1
ATOM 643 O O . ASP A 1 82 ? 11.903 4.137 -20.578 1.00 88.12 82 ASP A O 1
ATOM 647 N N . TYR A 1 83 ? 13.204 4.455 -18.787 1.00 87.06 83 TYR A N 1
ATOM 648 C CA . TYR A 1 83 ? 14.451 4.027 -19.408 1.00 87.06 83 TYR A CA 1
ATOM 649 C C . TYR A 1 83 ? 15.241 3.117 -18.472 1.00 87.06 83 TYR A C 1
ATOM 651 O O . TYR A 1 83 ? 15.296 3.319 -17.260 1.00 87.06 83 TYR A O 1
ATOM 659 N N . THR A 1 84 ? 15.899 2.116 -19.050 1.00 83.75 84 THR A N 1
ATOM 660 C CA . THR A 1 84 ? 16.788 1.232 -18.299 1.00 83.75 84 THR A CA 1
ATOM 661 C C . THR A 1 84 ? 18.170 1.850 -18.167 1.00 83.75 84 THR A C 1
ATOM 663 O O . THR A 1 84 ? 18.777 2.248 -19.162 1.00 83.75 84 THR A O 1
ATOM 666 N N . ASP A 1 85 ? 18.709 1.841 -16.957 1.00 90.56 85 ASP A N 1
ATOM 667 C CA . ASP A 1 85 ? 20.080 2.225 -16.653 1.00 90.56 85 ASP A CA 1
ATOM 668 C C . ASP A 1 85 ? 20.759 1.132 -15.787 1.00 90.56 85 ASP A C 1
ATOM 670 O O . ASP A 1 85 ? 20.079 0.261 -15.233 1.00 90.56 85 ASP A O 1
ATOM 674 N N . PRO A 1 86 ? 22.102 1.108 -15.675 1.00 91.81 86 PRO A N 1
ATOM 675 C CA . PRO A 1 86 ? 22.813 0.035 -14.979 1.00 91.81 86 PRO A CA 1
ATOM 676 C C . PRO A 1 86 ? 22.783 0.141 -13.443 1.00 91.81 86 PRO A C 1
ATOM 678 O O . PRO A 1 86 ? 23.440 -0.676 -12.778 1.00 91.81 86 PRO A O 1
ATOM 681 N N . SER A 1 87 ? 22.072 1.116 -12.870 1.00 94.31 87 SER A N 1
ATOM 682 C CA . SER A 1 87 ? 21.964 1.307 -11.426 1.00 94.31 87 SER A CA 1
ATOM 683 C C . SER A 1 87 ? 21.318 0.116 -10.729 1.00 94.31 87 SER A C 1
ATOM 685 O O . SER A 1 87 ? 20.590 -0.699 -11.302 1.00 94.31 87 SER A O 1
ATOM 687 N N . LEU A 1 88 ? 21.602 0.017 -9.432 1.00 93.06 88 LEU A N 1
ATOM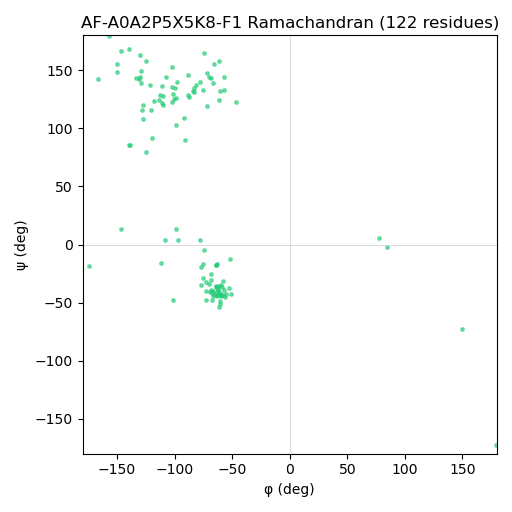 688 C CA . LEU A 1 88 ? 21.004 -0.999 -8.580 1.00 93.06 88 LEU A CA 1
ATOM 689 C C . LEU A 1 88 ? 19.485 -0.820 -8.460 1.00 93.06 88 LEU A C 1
ATOM 691 O O . LEU A 1 88 ? 18.771 -1.815 -8.437 1.00 93.06 88 LEU A O 1
ATOM 695 N N . ALA A 1 89 ? 18.995 0.423 -8.420 1.00 89.81 89 ALA A N 1
ATOM 696 C CA . ALA A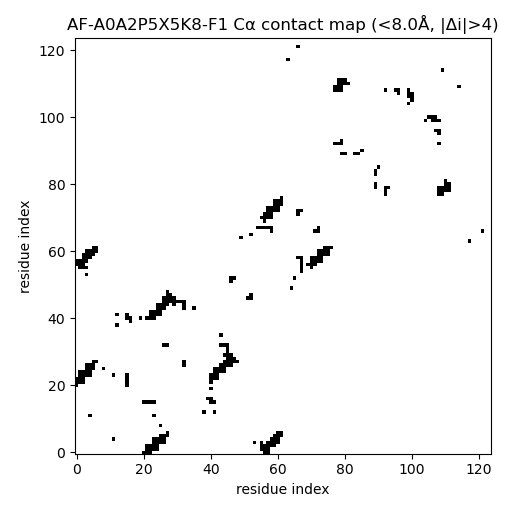 1 89 ? 17.569 0.714 -8.300 1.00 89.81 89 ALA A CA 1
ATOM 697 C C . ALA A 1 89 ? 16.784 0.125 -9.481 1.00 89.81 89 ALA A C 1
ATOM 699 O O . ALA A 1 89 ? 15.871 -0.6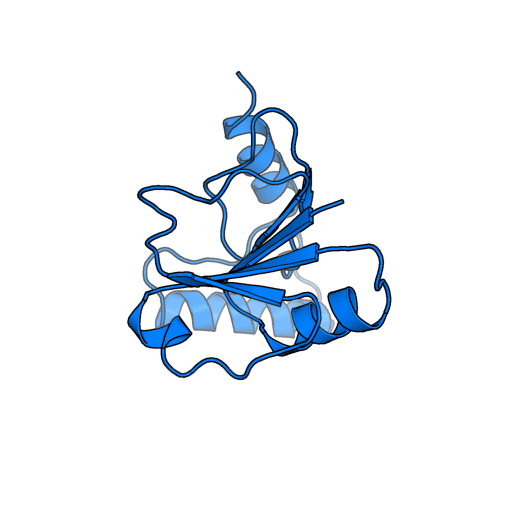72 -9.273 1.00 89.81 89 ALA A O 1
ATOM 700 N N . THR A 1 90 ? 17.217 0.413 -10.710 1.00 90.75 90 THR A N 1
ATOM 701 C CA . THR A 1 90 ? 16.572 -0.092 -11.928 1.00 90.75 90 THR A CA 1
ATOM 702 C C . THR A 1 90 ? 16.616 -1.619 -12.009 1.00 90.75 90 THR A C 1
ATOM 704 O O . THR A 1 90 ? 15.620 -2.256 -12.353 1.00 90.75 90 THR A O 1
ATOM 707 N N . LYS A 1 91 ? 17.731 -2.240 -11.601 1.00 92.62 91 LYS A N 1
ATOM 708 C CA . LYS A 1 91 ? 17.844 -3.707 -11.534 1.00 92.62 91 LYS A CA 1
ATOM 709 C C . LYS A 1 91 ? 16.893 -4.333 -10.514 1.00 92.62 91 LYS A C 1
ATOM 711 O O . LYS A 1 91 ? 16.310 -5.374 -10.799 1.00 92.62 91 LYS A O 1
ATOM 716 N N . VAL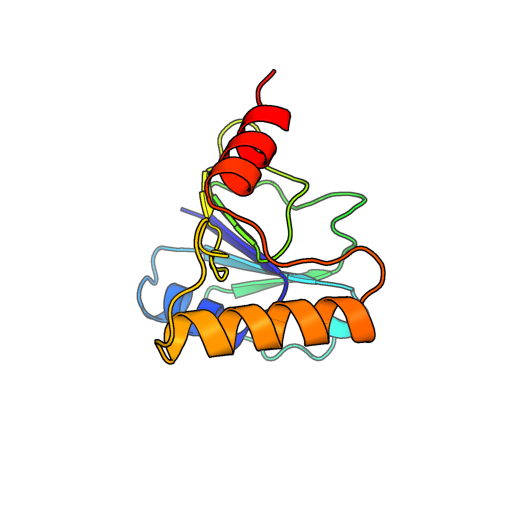 A 1 92 ? 16.741 -3.725 -9.337 1.00 92.81 92 VAL A N 1
ATOM 717 C CA . VAL A 1 92 ? 15.852 -4.230 -8.278 1.00 92.81 92 VAL A CA 1
ATOM 718 C C . VAL A 1 92 ? 14.389 -4.143 -8.706 1.00 92.81 92 VAL A C 1
ATOM 720 O O . VAL A 1 92 ? 13.664 -5.119 -8.542 1.00 92.81 92 VAL A O 1
ATOM 723 N N . VAL A 1 93 ? 13.965 -3.027 -9.305 1.00 91.50 93 VAL A N 1
ATOM 724 C CA . VAL A 1 93 ? 12.587 -2.885 -9.805 1.00 91.50 93 VAL A CA 1
ATOM 725 C C . VAL A 1 93 ? 12.312 -3.868 -10.945 1.00 91.50 93 VAL A C 1
ATOM 727 O O . VAL A 1 93 ? 11.299 -4.559 -10.916 1.00 91.50 93 VAL A O 1
ATOM 730 N N . GLY A 1 94 ? 13.241 -4.024 -11.895 1.00 90.25 94 GLY A N 1
ATOM 731 C CA . GLY A 1 94 ? 13.104 -5.027 -12.958 1.00 90.25 94 GLY A CA 1
ATOM 732 C C . GLY A 1 94 ? 13.035 -6.466 -12.427 1.00 90.25 94 GLY A C 1
ATOM 733 O O . GLY A 1 94 ? 12.280 -7.286 -12.944 1.00 90.25 94 GLY A O 1
ATOM 734 N N . LEU A 1 95 ? 13.773 -6.785 -11.357 1.00 91.50 95 LEU A N 1
ATOM 735 C CA . LEU A 1 95 ? 13.672 -8.086 -10.692 1.00 91.50 95 LEU A CA 1
ATOM 736 C C . LEU A 1 95 ? 12.307 -8.286 -10.016 1.00 91.50 95 LEU A C 1
ATOM 738 O O . LEU A 1 95 ? 11.760 -9.392 -10.078 1.00 91.50 95 LEU A O 1
ATOM 742 N N . PHE A 1 96 ? 11.751 -7.247 -9.384 1.00 89.25 96 PHE A N 1
ATOM 743 C CA . PHE A 1 96 ? 10.397 -7.309 -8.832 1.00 89.25 96 PHE A CA 1
ATOM 744 C C . PHE A 1 96 ? 9.353 -7.539 -9.923 1.00 89.25 96 PHE A C 1
ATOM 746 O O . PHE A 1 96 ? 8.524 -8.430 -9.752 1.00 89.25 96 PHE A O 1
ATOM 753 N N . ASP A 1 97 ? 9.450 -6.852 -11.063 1.00 89.81 97 ASP A N 1
ATOM 754 C CA . ASP A 1 97 ? 8.529 -7.042 -12.190 1.00 89.81 97 ASP A CA 1
ATOM 755 C C . ASP A 1 97 ? 8.568 -8.478 -12.735 1.00 89.81 97 ASP A C 1
ATOM 757 O O . ASP A 1 97 ? 7.538 -9.148 -12.820 1.00 89.81 97 ASP A O 1
ATOM 761 N N . CYS A 1 98 ? 9.770 -9.016 -12.979 1.00 90.00 98 CYS A N 1
ATOM 762 C CA . CYS A 1 98 ? 9.953 -10.415 -13.379 1.00 90.00 98 CYS A CA 1
ATOM 763 C C . CYS A 1 98 ? 9.362 -11.400 -12.358 1.00 90.00 98 CYS A C 1
ATOM 765 O O . CYS A 1 98 ? 8.777 -12.418 -12.733 1.00 90.00 98 CYS A O 1
ATOM 767 N N . THR A 1 99 ? 9.515 -11.108 -11.064 1.00 88.88 99 THR A N 1
ATOM 768 C CA . THR A 1 99 ? 8.969 -11.947 -9.990 1.00 88.88 99 THR A CA 1
ATOM 769 C C . THR A 1 99 ? 7.444 -11.897 -9.988 1.00 88.88 99 THR A C 1
ATOM 771 O O . THR A 1 99 ? 6.808 -12.948 -9.972 1.00 88.88 99 THR A O 1
ATOM 774 N N . LEU A 1 100 ? 6.853 -10.699 -10.068 1.00 86.94 100 LEU A N 1
ATOM 775 C CA . LEU A 1 100 ? 5.404 -10.516 -10.144 1.00 86.94 100 LEU A CA 1
ATOM 776 C C . LEU A 1 100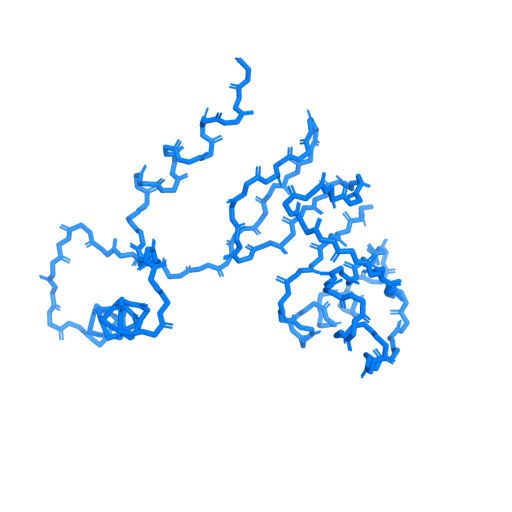 ? 4.814 -11.241 -11.351 1.00 86.94 100 LEU A C 1
ATOM 778 O O . LEU A 1 100 ? 3.808 -11.932 -11.204 1.00 86.94 100 LEU A O 1
ATOM 782 N N . TRP A 1 101 ? 5.459 -11.148 -12.513 1.00 85.94 101 TRP A N 1
ATOM 783 C CA . TRP A 1 101 ? 5.033 -11.872 -13.706 1.00 85.94 101 TRP A CA 1
ATOM 784 C C . TRP A 1 101 ? 5.043 -13.394 -13.497 1.00 85.94 101 TRP A C 1
ATOM 786 O O . TRP A 1 101 ? 4.101 -14.081 -13.897 1.00 85.94 101 TRP A O 1
ATOM 796 N N . ALA A 1 102 ? 6.073 -13.921 -12.827 1.00 88.88 102 ALA A N 1
ATOM 797 C CA . ALA A 1 102 ? 6.222 -15.351 -12.577 1.00 88.88 102 ALA A CA 1
ATOM 798 C C . ALA A 1 102 ? 5.250 -15.903 -11.515 1.00 88.88 102 ALA A C 1
ATOM 800 O O . ALA A 1 102 ? 4.855 -17.065 -11.608 1.00 88.88 102 ALA A O 1
ATOM 801 N N . THR A 1 103 ? 4.871 -15.111 -10.504 1.00 86.00 103 THR A N 1
ATOM 802 C CA . THR A 1 103 ? 4.092 -15.597 -9.346 1.00 86.00 103 THR A CA 1
ATOM 803 C C . THR A 1 103 ? 2.663 -15.068 -9.268 1.00 86.00 103 THR A C 1
ATOM 805 O O . THR A 1 103 ? 1.848 -15.607 -8.519 1.00 86.00 103 THR A O 1
ATOM 808 N N . ASN A 1 104 ? 2.326 -14.010 -10.006 1.00 80.06 104 ASN A N 1
ATOM 809 C CA . ASN A 1 104 ? 1.054 -13.306 -9.889 1.00 80.06 104 ASN A CA 1
ATOM 810 C C . ASN A 1 104 ? 0.519 -12.922 -11.273 1.00 80.06 104 ASN A C 1
ATOM 812 O O . ASN A 1 104 ? 0.707 -11.799 -11.738 1.00 80.06 104 ASN A O 1
ATOM 816 N N . HIS A 1 105 ? -0.198 -13.850 -11.914 1.00 76.69 105 HIS A N 1
ATOM 817 C CA . HIS A 1 105 ? -0.774 -13.650 -13.246 1.00 76.69 105 HIS A CA 1
ATOM 818 C C . HIS A 1 105 ? -1.489 -12.295 -13.387 1.00 76.69 105 HIS A C 1
ATOM 820 O O . HIS A 1 105 ? -2.415 -11.983 -12.639 1.00 76.69 105 HIS A O 1
ATOM 826 N N . GLY A 1 106 ? -1.047 -11.496 -14.361 1.00 76.94 106 GLY A N 1
ATOM 827 C CA . GLY A 1 106 ? -1.616 -10.181 -14.667 1.00 76.94 106 GLY A CA 1
ATOM 828 C C . GLY A 1 106 ? -1.080 -9.018 -13.822 1.00 76.94 106 GLY A C 1
ATOM 829 O O . GLY A 1 106 ? -1.474 -7.879 -14.069 1.00 76.94 106 GLY A O 1
ATOM 830 N N . ARG A 1 107 ? -0.181 -9.260 -12.856 1.00 81.44 107 ARG A N 1
ATOM 831 C CA . ARG A 1 107 ? 0.527 -8.187 -12.144 1.00 81.44 107 ARG A CA 1
ATOM 832 C C . ARG A 1 107 ? 1.802 -7.787 -12.874 1.00 81.44 107 ARG A C 1
ATOM 834 O O . ARG A 1 107 ? 2.479 -8.622 -13.463 1.00 81.44 107 ARG A O 1
ATOM 841 N N . LYS A 1 108 ? 2.099 -6.496 -12.784 1.00 87.31 108 LYS A N 1
ATOM 842 C CA . LYS A 1 108 ? 3.322 -5.861 -13.262 1.00 87.31 108 LYS A CA 1
ATOM 843 C C . LYS A 1 108 ? 3.643 -4.646 -12.399 1.00 87.31 108 LYS A C 1
ATOM 845 O O . LYS A 1 108 ? 2.723 -4.050 -11.820 1.00 87.31 108 LYS A O 1
ATOM 850 N N . GLU A 1 109 ? 4.913 -4.283 -12.360 1.00 90.25 109 GLU A N 1
ATOM 851 C CA . GLU A 1 109 ? 5.343 -2.944 -11.976 1.00 90.25 109 GLU A CA 1
ATOM 852 C C . GLU A 1 109 ? 4.860 -1.938 -13.029 1.00 90.25 109 GLU A C 1
ATOM 854 O O . GLU A 1 109 ? 4.566 -2.291 -14.177 1.00 90.25 109 GLU A O 1
ATOM 859 N N . ARG A 1 110 ? 4.705 -0.678 -12.625 1.00 91.12 110 ARG A N 1
ATOM 860 C CA . ARG A 1 110 ? 4.126 0.363 -13.479 1.00 91.12 110 ARG A CA 1
ATOM 861 C C . ARG A 1 110 ? 5.000 1.591 -13.533 1.00 91.12 110 ARG A C 1
ATOM 863 O O . ARG A 1 110 ? 5.676 1.929 -12.561 1.00 91.12 110 ARG A O 1
ATOM 870 N N . THR A 1 111 ? 4.951 2.269 -14.667 1.00 92.62 111 THR A N 1
ATOM 871 C CA . THR A 1 111 ? 5.559 3.593 -14.791 1.00 92.62 111 THR A CA 1
ATOM 872 C C . THR A 1 111 ? 4.703 4.641 -14.081 1.00 92.62 111 THR A C 1
ATOM 874 O O . THR A 1 111 ? 3.533 4.411 -13.765 1.00 92.62 111 THR A O 1
ATOM 877 N N . GLU A 1 112 ? 5.270 5.822 -13.845 1.00 91.50 112 GLU A N 1
ATOM 878 C CA . GLU A 1 112 ? 4.533 6.949 -13.262 1.00 91.50 112 GLU A CA 1
ATOM 879 C C . GLU A 1 112 ? 3.288 7.300 -14.093 1.00 91.50 112 GLU A C 1
ATOM 881 O O . GLU A 1 112 ? 2.188 7.378 -13.552 1.00 91.50 112 GLU A O 1
ATOM 886 N N . LYS A 1 113 ? 3.426 7.364 -15.423 1.00 91.19 113 LYS A N 1
ATOM 887 C CA . LYS A 1 113 ? 2.312 7.625 -16.352 1.00 91.19 113 LYS A CA 1
ATOM 888 C C . LYS A 1 113 ? 1.196 6.590 -16.246 1.00 91.19 113 LYS A C 1
ATOM 890 O O . LYS A 1 113 ? 0.021 6.916 -16.385 1.00 91.19 113 LYS A O 1
ATOM 895 N N . GLU A 1 114 ? 1.544 5.325 -16.022 1.00 89.88 114 GLU A N 1
ATOM 896 C CA . GLU A 1 114 ? 0.544 4.276 -15.827 1.00 89.88 114 GLU A CA 1
ATOM 897 C C . GLU A 1 114 ? -0.193 4.435 -14.492 1.00 89.88 114 GLU A C 1
ATOM 899 O O . GLU A 1 114 ? -1.390 4.153 -14.427 1.00 89.88 114 GLU A O 1
ATOM 904 N N . PHE A 1 115 ? 0.476 4.920 -13.441 1.00 87.94 115 PHE A N 1
ATOM 905 C CA . PHE A 1 115 ? -0.191 5.279 -12.189 1.00 87.94 115 PHE A CA 1
ATOM 906 C C . PHE A 1 115 ? -1.090 6.509 -12.330 1.00 87.94 115 PHE A C 1
ATOM 908 O O . PHE A 1 115 ? -2.212 6.486 -11.827 1.00 87.94 115 PHE A O 1
ATOM 915 N N . GLU A 1 116 ? -0.658 7.540 -13.055 1.00 87.38 116 GLU A N 1
ATOM 916 C CA . GLU A 1 116 ? -1.486 8.712 -13.374 1.00 87.38 116 GLU A CA 1
ATOM 917 C C . GLU A 1 116 ? -2.743 8.318 -14.168 1.00 87.38 116 GLU A C 1
ATOM 919 O O . GLU A 1 116 ? -3.861 8.732 -13.848 1.00 87.38 116 GLU A O 1
ATOM 924 N N . ALA A 1 117 ? -2.586 7.447 -15.169 1.00 86.50 117 ALA A N 1
ATOM 925 C CA . ALA A 1 117 ? -3.706 6.926 -15.947 1.00 86.50 117 ALA A CA 1
ATOM 926 C C . ALA A 1 117 ? -4.680 6.102 -15.086 1.00 86.50 117 ALA A C 1
ATOM 928 O O . ALA A 1 117 ? -5.892 6.165 -15.280 1.00 86.50 117 ALA A O 1
ATOM 929 N N . LEU A 1 118 ? -4.175 5.344 -14.107 1.00 81.75 118 LEU A N 1
ATOM 930 C CA . LEU A 1 118 ? -5.034 4.645 -13.152 1.00 81.75 118 LEU A CA 1
ATOM 931 C C . LEU A 1 118 ? -5.770 5.613 -12.231 1.00 81.75 118 LEU A C 1
ATOM 933 O O . LEU A 1 118 ? -6.950 5.401 -11.990 1.00 81.75 118 LEU A O 1
ATOM 937 N N . ALA A 1 119 ? -5.111 6.663 -11.741 1.00 78.69 119 ALA A N 1
ATOM 938 C CA . ALA A 1 119 ? -5.736 7.644 -10.859 1.00 78.69 119 ALA A CA 1
ATOM 939 C C . ALA A 1 119 ? -6.897 8.383 -11.547 1.00 78.69 119 ALA A C 1
ATOM 941 O O . ALA A 1 119 ? -7.945 8.579 -10.941 1.00 78.69 119 ALA A O 1
ATOM 942 N N . THR A 1 120 ? -6.739 8.714 -12.830 1.00 73.62 120 THR A N 1
ATOM 943 C CA . THR A 1 120 ? -7.763 9.420 -13.622 1.00 73.62 120 THR A CA 1
ATOM 944 C C . THR A 1 120 ? -8.921 8.530 -14.074 1.00 73.62 120 THR A C 1
ATOM 946 O O . THR A 1 120 ? -10.000 9.035 -14.359 1.00 73.62 120 THR A O 1
ATOM 949 N N . ARG A 1 121 ? -8.759 7.198 -14.087 1.00 67.50 121 ARG A N 1
ATOM 950 C CA . ARG A 1 121 ? -9.841 6.253 -14.428 1.00 67.50 121 ARG A CA 1
ATOM 951 C C . ARG A 1 121 ? -11.011 6.279 -13.433 1.00 67.50 121 ARG A C 1
ATOM 953 O O . ARG A 1 121 ? -12.084 5.773 -13.753 1.00 67.50 121 ARG A O 1
ATOM 960 N N . PHE A 1 122 ? -10.789 6.824 -12.240 1.00 59.12 122 PHE A N 1
ATOM 961 C CA . PHE A 1 122 ? -11.770 6.890 -11.157 1.00 59.12 122 PHE A CA 1
ATOM 962 C C . PHE A 1 122 ? -12.297 8.310 -10.908 1.00 59.12 122 PHE A C 1
ATOM 964 O O . PHE A 1 122 ? -13.081 8.500 -9.980 1.00 59.12 122 PHE A O 1
ATOM 971 N N . GLU A 1 123 ? -11.896 9.297 -11.718 1.00 52.44 123 GLU A N 1
ATOM 972 C CA . GLU A 1 123 ? -12.562 10.601 -11.735 1.00 52.44 123 GLU A CA 1
ATOM 973 C C . GLU A 1 123 ? -13.810 10.525 -12.645 1.00 52.44 123 GLU A C 1
ATOM 975 O O . GLU A 1 123 ? -13.732 9.911 -13.713 1.00 52.44 123 GLU A O 1
ATOM 980 N N . PRO A 1 124 ? -14.971 11.055 -12.210 1.00 49.50 124 PRO A N 1
ATOM 981 C CA . PRO A 1 124 ? -16.222 11.006 -12.973 1.00 49.50 124 PRO A CA 1
ATOM 982 C C . PRO A 1 124 ? -16.201 11.826 -14.271 1.00 49.50 124 PRO A C 1
ATOM 984 O O . PRO A 1 124 ? -15.512 12.871 -14.321 1.00 49.50 124 PRO A O 1
#